Protein AF-A0A965FP87-F1 (afdb_monomer_lite)

pLDDT: mean 90.48, std 8.15, range [45.5, 97.81]

Secondary structure (DSSP, 8-state):
-PPPHHHHHHHHHHHHTTTTTTGGGTT-HHHHHHHHHHHHHHHHHHHHHTTS----S-HHHHHHHHHHHHHHHHHHHHHHHHHHTT-

Radius of gyration: 14.34 Å; chains: 1; bounding box: 30×32×40 Å

Structure (mmCIF, N/CA/C/O backbone):
data_AF-A0A965FP87-F1
#
_entry.id   AF-A0A965FP87-F1
#
loop_
_atom_site.group_PDB
_atom_site.id
_atom_site.type_symbol
_atom_site.label_atom_id
_atom_site.label_alt_id
_atom_site.label_comp_id
_atom_site.label_asym_id
_atom_site.label_entity_id
_atom_site.label_seq_id
_atom_site.pdbx_PDB_ins_code
_atom_site.Cartn_x
_atom_site.Cartn_y
_atom_site.Cartn_z
_atom_site.occupancy
_atom_site.B_iso_or_equiv
_atom_site.auth_seq_id
_atom_site.auth_comp_id
_atom_site.auth_asym_id
_atom_site.auth_atom_id
_atom_site.pdbx_PDB_model_num
ATOM 1 N N . SER A 1 1 ? 8.042 -24.834 -2.778 1.00 78.12 1 SER A N 1
ATOM 2 C CA . SER A 1 1 ? 9.006 -24.283 -1.803 1.00 78.12 1 SER A CA 1
ATOM 3 C C . SER A 1 1 ? 8.242 -23.372 -0.867 1.00 78.12 1 SER A C 1
ATOM 5 O O . SER A 1 1 ? 7.471 -22.567 -1.373 1.00 78.12 1 SER A O 1
ATOM 7 N N . PHE A 1 2 ? 8.383 -23.499 0.453 1.00 85.50 2 PHE A N 1
ATOM 8 C CA . PHE A 1 2 ? 7.807 -22.497 1.355 1.00 85.50 2 PHE A CA 1
ATOM 9 C C . PHE A 1 2 ? 8.556 -21.168 1.185 1.00 85.50 2 PHE A C 1
ATOM 11 O O . PHE A 1 2 ? 9.774 -21.200 0.973 1.00 85.50 2 PHE A O 1
ATOM 18 N N . PRO A 1 3 ? 7.866 -20.015 1.246 1.00 85.62 3 PRO A N 1
ATOM 19 C CA . PRO A 1 3 ? 8.553 -18.737 1.309 1.00 85.62 3 PRO A CA 1
ATOM 20 C C . PRO A 1 3 ? 9.445 -18.707 2.559 1.00 85.62 3 PRO A C 1
ATOM 22 O O . PRO A 1 3 ? 9.109 -19.316 3.580 1.00 85.62 3 PRO A O 1
ATOM 25 N N . PRO A 1 4 ? 10.598 -18.032 2.492 1.00 92.19 4 PRO A N 1
ATOM 26 C CA . PRO A 1 4 ? 11.519 -17.976 3.613 1.00 92.19 4 PRO A CA 1
ATOM 27 C C . PRO A 1 4 ? 10.872 -17.270 4.811 1.00 92.19 4 PRO A C 1
ATOM 29 O O . PRO A 1 4 ? 10.033 -16.381 4.653 1.00 92.19 4 PRO A O 1
ATOM 32 N N . LEU A 1 5 ? 11.285 -17.649 6.023 1.00 93.62 5 LEU A N 1
ATOM 33 C CA . LEU A 1 5 ? 10.666 -17.188 7.275 1.00 93.62 5 LEU A CA 1
ATOM 34 C C . LEU A 1 5 ? 10.610 -15.658 7.400 1.00 93.62 5 LEU A C 1
ATOM 36 O O . LEU A 1 5 ? 9.658 -15.120 7.960 1.00 93.62 5 LEU A O 1
ATOM 40 N N . TRP A 1 6 ? 11.590 -14.950 6.837 1.00 91.81 6 TRP A N 1
ATOM 41 C CA . TRP A 1 6 ? 11.629 -13.489 6.861 1.00 91.81 6 TRP A CA 1
ATOM 42 C C . TRP A 1 6 ? 10.487 -12.844 6.056 1.00 91.81 6 TRP A C 1
ATOM 44 O O . TRP A 1 6 ? 9.952 -11.828 6.488 1.00 91.81 6 TRP A O 1
ATOM 54 N N . ILE A 1 7 ? 10.045 -13.450 4.946 1.00 91.56 7 ILE A N 1
ATOM 55 C CA . ILE A 1 7 ? 8.870 -12.981 4.189 1.00 91.56 7 ILE A CA 1
ATOM 56 C C . ILE A 1 7 ? 7.601 -13.166 5.017 1.00 91.56 7 ILE A C 1
ATOM 58 O O . ILE A 1 7 ? 6.759 -12.275 5.063 1.00 91.56 7 ILE A O 1
ATOM 62 N N . LEU A 1 8 ? 7.465 -14.306 5.696 1.00 92.62 8 LEU A N 1
ATOM 63 C CA . LEU A 1 8 ? 6.311 -14.560 6.559 1.00 92.62 8 LEU A CA 1
ATOM 64 C C . LEU A 1 8 ? 6.245 -13.542 7.704 1.00 92.62 8 LEU A C 1
ATOM 66 O O . LEU A 1 8 ? 5.185 -12.978 7.957 1.00 92.62 8 LEU A O 1
ATOM 70 N N . ALA A 1 9 ? 7.382 -13.247 8.343 1.00 93.31 9 ALA A N 1
ATOM 71 C CA . ALA A 1 9 ? 7.467 -12.221 9.379 1.00 93.31 9 ALA A CA 1
ATOM 72 C C . ALA A 1 9 ? 7.112 -10.820 8.847 1.00 93.31 9 ALA A C 1
ATOM 74 O O . ALA A 1 9 ? 6.384 -10.086 9.514 1.00 93.31 9 ALA A O 1
ATOM 75 N N . LEU A 1 10 ? 7.562 -10.465 7.636 1.00 92.25 10 LEU A N 1
ATOM 76 C CA . LEU A 1 10 ? 7.187 -9.208 6.980 1.00 92.25 10 LEU A CA 1
ATOM 77 C C . LEU A 1 10 ? 5.679 -9.109 6.744 1.00 92.25 10 LEU A C 1
ATOM 79 O O . LEU A 1 10 ? 5.100 -8.061 7.010 1.00 92.25 10 LEU A O 1
ATOM 83 N N . TRP A 1 11 ? 5.029 -10.183 6.290 1.00 90.62 11 TRP A N 1
ATOM 84 C CA . TRP A 1 11 ? 3.576 -10.193 6.097 1.00 90.62 11 TRP A CA 1
ATOM 85 C C . TRP A 1 11 ? 2.806 -10.058 7.411 1.00 90.62 11 TRP A C 1
ATOM 87 O O . TRP A 1 11 ? 1.814 -9.333 7.465 1.00 90.62 11 TRP A O 1
ATOM 97 N N . LEU A 1 12 ? 3.279 -10.702 8.481 1.00 90.19 12 LEU A N 1
ATOM 98 C CA . LEU A 1 12 ? 2.692 -10.545 9.813 1.00 90.19 12 LEU A CA 1
ATOM 99 C C . LEU A 1 12 ? 2.848 -9.112 10.333 1.00 90.19 12 LEU A C 1
ATOM 101 O O . LEU A 1 12 ? 1.889 -8.549 10.850 1.00 90.19 12 LEU A O 1
ATOM 105 N N . ALA A 1 13 ? 4.018 -8.495 10.146 1.00 90.62 13 ALA A N 1
ATOM 106 C CA . ALA A 1 13 ? 4.226 -7.091 10.488 1.00 90.62 13 ALA A CA 1
ATOM 107 C C . ALA A 1 13 ? 3.353 -6.163 9.626 1.00 90.62 13 ALA A C 1
ATOM 109 O O . ALA A 1 13 ? 2.746 -5.236 10.146 1.00 90.62 13 ALA A O 1
ATOM 110 N N . PHE A 1 14 ? 3.220 -6.437 8.325 1.00 90.06 14 PHE A N 1
ATOM 111 C CA . PHE A 1 14 ? 2.331 -5.691 7.433 1.00 90.06 14 PHE A CA 1
ATOM 112 C C . PHE A 1 14 ? 0.875 -5.710 7.920 1.00 90.06 14 PHE A C 1
ATOM 114 O O . PHE A 1 14 ? 0.196 -4.686 7.879 1.00 90.06 14 PHE A O 1
ATOM 121 N N . ALA A 1 15 ? 0.403 -6.846 8.440 1.00 89.19 15 ALA A N 1
ATOM 122 C CA . ALA A 1 15 ? -0.954 -6.977 8.962 1.00 89.19 15 ALA A CA 1
ATOM 123 C C . ALA A 1 15 ? -1.238 -6.088 10.189 1.00 89.19 15 ALA A C 1
ATOM 125 O O . ALA A 1 15 ? -2.400 -5.765 10.426 1.00 89.19 15 ALA A O 1
ATOM 126 N N . THR A 1 16 ? -0.216 -5.656 10.940 1.00 88.75 16 THR A N 1
ATOM 127 C CA . THR A 1 16 ? -0.380 -4.778 12.115 1.00 88.75 16 THR A CA 1
ATOM 128 C C . THR A 1 16 ? -0.268 -3.286 11.789 1.00 88.75 16 THR A C 1
ATOM 130 O O . THR A 1 16 ? -0.619 -2.447 12.620 1.00 88.75 16 THR A O 1
ATOM 133 N N . LEU A 1 17 ? 0.166 -2.917 10.575 1.00 90.69 17 LEU A N 1
ATOM 134 C CA . LEU A 1 17 ? 0.261 -1.514 10.147 1.00 90.69 17 LEU A CA 1
ATOM 135 C C . LEU A 1 17 ? -1.056 -0.730 10.286 1.00 90.69 17 LEU A C 1
ATOM 137 O O . LEU A 1 17 ? -0.972 0.416 10.737 1.00 90.69 17 LEU A O 1
ATOM 141 N N . PRO A 1 18 ? -2.236 -1.282 9.920 1.00 88.75 18 PRO A N 1
ATOM 142 C CA . PRO A 1 18 ? -3.509 -0.572 10.041 1.00 88.75 18 PRO A CA 1
ATOM 143 C C . PRO A 1 18 ? -3.829 -0.102 11.464 1.00 88.75 18 PRO A C 1
ATOM 145 O O . PRO A 1 18 ? -4.303 1.018 11.614 1.00 88.75 18 PRO A O 1
ATOM 148 N N . ASP A 1 19 ? -3.528 -0.909 12.487 1.00 88.19 19 ASP A N 1
ATOM 149 C CA . ASP A 1 19 ? -3.769 -0.569 13.902 1.00 88.19 19 ASP A CA 1
ATOM 150 C C . ASP A 1 19 ? -2.624 0.231 14.536 1.00 88.19 19 ASP A C 1
ATOM 152 O O . ASP A 1 19 ? -2.822 0.955 15.508 1.00 88.19 19 ASP A O 1
ATOM 156 N N . GLY A 1 20 ? -1.409 0.103 14.001 1.00 87.81 20 GLY A N 1
ATOM 157 C CA . GLY A 1 20 ? -0.237 0.830 14.472 1.00 87.81 20 GLY A CA 1
ATOM 158 C C . GLY A 1 20 ? -0.051 2.159 13.743 1.00 87.81 20 GLY A C 1
ATOM 159 O O . GLY A 1 20 ? -0.765 3.140 13.963 1.00 87.81 20 GLY A O 1
ATOM 160 N N . ALA A 1 21 ? 0.949 2.191 12.859 1.00 90.25 21 ALA A N 1
ATOM 161 C CA . ALA A 1 21 ? 1.420 3.405 12.190 1.00 90.25 21 ALA A CA 1
ATOM 162 C C . ALA A 1 21 ? 0.374 4.072 11.277 1.00 90.25 21 ALA A C 1
ATOM 164 O O . ALA A 1 21 ? 0.469 5.270 11.007 1.00 90.25 21 ALA A O 1
ATOM 165 N N . LEU A 1 22 ? -0.616 3.315 10.794 1.00 92.44 22 LEU A N 1
ATOM 166 C CA . LEU A 1 22 ? -1.662 3.809 9.901 1.00 92.44 22 LEU A CA 1
ATOM 167 C C . LEU A 1 22 ? -3.029 3.944 10.589 1.00 92.44 22 LEU A C 1
ATOM 169 O O . LEU A 1 22 ? -4.014 4.208 9.904 1.00 92.44 22 LEU A O 1
ATOM 173 N N . SER A 1 23 ? -3.107 3.853 11.918 1.00 91.12 23 SER A N 1
ATOM 174 C CA . SER A 1 23 ? -4.365 4.019 12.674 1.00 91.12 23 SER A CA 1
ATOM 175 C C . SER A 1 23 ? -5.081 5.342 12.381 1.00 91.12 23 SER A C 1
ATOM 177 O O . SER A 1 23 ? -6.306 5.412 12.355 1.00 91.12 23 SER A O 1
ATOM 179 N N . TRP A 1 24 ? -4.347 6.402 12.038 1.00 92.38 24 TRP A N 1
ATOM 180 C CA . TRP A 1 24 ? -4.924 7.694 11.648 1.00 92.38 24 TRP A CA 1
ATOM 181 C C . TRP A 1 24 ? -5.712 7.665 10.318 1.00 92.38 24 TRP A C 1
ATOM 183 O O . TRP A 1 24 ? -6.504 8.576 10.052 1.00 92.38 24 TRP A O 1
ATOM 193 N N . LEU A 1 25 ? -5.509 6.643 9.474 1.00 92.62 25 LEU A N 1
ATOM 194 C CA . LEU A 1 25 ? -6.293 6.390 8.258 1.00 92.62 25 LEU A CA 1
ATOM 195 C C . LEU A 1 25 ? -7.620 5.687 8.561 1.00 92.62 25 LEU A C 1
ATOM 197 O O . LEU A 1 25 ? -8.461 5.550 7.667 1.00 92.62 25 LEU A O 1
ATOM 201 N N . GLU A 1 26 ? -7.839 5.236 9.794 1.00 90.62 26 GLU A N 1
ATOM 202 C CA . GLU A 1 26 ? -9.053 4.535 10.177 1.00 90.62 26 GLU A CA 1
ATOM 203 C C . GLU A 1 26 ? -10.302 5.408 9.944 1.00 90.62 26 GLU A C 1
ATOM 205 O O . GLU A 1 26 ? -10.361 6.585 10.294 1.00 90.62 26 GLU A O 1
ATOM 210 N N . GLY A 1 27 ? -11.322 4.836 9.292 1.00 90.06 27 GLY A N 1
ATOM 211 C CA . GLY A 1 27 ? -12.562 5.547 8.949 1.00 90.06 27 GLY A CA 1
ATOM 212 C C . GLY A 1 27 ? -12.447 6.517 7.764 1.00 90.06 27 GLY A C 1
ATOM 213 O O . GLY A 1 27 ? -13.462 7.046 7.321 1.00 90.06 27 GLY A O 1
ATOM 214 N N . ARG A 1 28 ? -11.247 6.717 7.201 1.00 94.94 28 ARG A N 1
ATOM 215 C CA . ARG A 1 28 ? -10.990 7.613 6.063 1.00 94.94 28 ARG A CA 1
ATOM 216 C C . ARG A 1 28 ? -10.786 6.819 4.770 1.00 94.94 28 ARG A C 1
ATOM 218 O O . ARG A 1 28 ? -9.698 6.820 4.199 1.00 94.94 28 ARG A O 1
ATOM 225 N N . THR A 1 29 ? -11.836 6.152 4.288 1.00 94.31 29 THR A N 1
ATOM 226 C CA . THR A 1 29 ? -11.765 5.209 3.151 1.00 94.31 29 THR A CA 1
ATOM 227 C C . THR A 1 29 ? -11.128 5.806 1.892 1.00 94.31 29 THR A C 1
ATOM 229 O O . THR A 1 29 ? -10.337 5.139 1.236 1.00 94.31 29 THR A O 1
ATOM 232 N N . ILE A 1 30 ? -11.401 7.075 1.569 1.00 96.50 30 ILE A N 1
ATOM 233 C CA . ILE A 1 30 ? -10.797 7.736 0.397 1.00 96.50 30 ILE A CA 1
ATOM 234 C C . ILE A 1 30 ? -9.272 7.829 0.540 1.00 96.50 30 ILE A C 1
ATOM 236 O O . ILE A 1 30 ? -8.544 7.531 -0.402 1.00 96.50 30 ILE A O 1
ATOM 240 N N . LEU A 1 31 ? -8.772 8.192 1.725 1.00 95.75 31 LEU A N 1
ATOM 241 C CA . LEU A 1 31 ? -7.331 8.250 1.962 1.00 95.75 31 LEU A CA 1
ATOM 242 C C . LEU A 1 31 ? -6.700 6.857 1.950 1.00 95.75 31 LEU A C 1
ATOM 244 O O . LEU A 1 31 ? -5.601 6.721 1.430 1.00 95.75 31 LEU A O 1
ATOM 248 N N . GLN A 1 32 ? -7.395 5.831 2.450 1.00 95.69 32 GLN A N 1
ATOM 249 C CA . GLN A 1 32 ? -6.941 4.435 2.363 1.00 95.69 32 GLN A CA 1
ATOM 250 C C . GLN A 1 32 ? -6.778 3.990 0.904 1.00 95.69 32 GLN A C 1
ATOM 252 O O . GLN A 1 32 ? -5.761 3.395 0.559 1.00 95.69 32 GLN A O 1
ATOM 257 N N . ILE A 1 33 ? -7.748 4.326 0.046 1.00 96.94 33 ILE A N 1
ATOM 258 C CA . ILE A 1 33 ? -7.701 4.055 -1.396 1.00 96.94 33 ILE A CA 1
ATOM 259 C C . ILE A 1 33 ? -6.499 4.758 -2.031 1.00 96.94 33 ILE A C 1
ATOM 261 O O . ILE A 1 33 ? -5.724 4.114 -2.728 1.00 96.94 33 ILE A O 1
ATOM 265 N N . ILE A 1 34 ? -6.308 6.057 -1.771 1.00 97.12 34 ILE A N 1
ATOM 266 C CA . ILE A 1 34 ? -5.197 6.833 -2.348 1.00 97.12 34 ILE A CA 1
ATOM 267 C C . ILE A 1 34 ? -3.843 6.296 -1.864 1.00 97.12 34 ILE A C 1
ATOM 269 O O . ILE A 1 34 ? -2.934 6.106 -2.672 1.00 97.12 34 ILE A O 1
ATOM 273 N N . PHE A 1 35 ? -3.707 6.001 -0.567 1.00 95.56 35 PHE A N 1
ATOM 274 C CA . PHE A 1 35 ? -2.480 5.426 -0.012 1.00 95.56 35 PHE A CA 1
ATOM 275 C C . PHE A 1 35 ? -2.168 4.055 -0.609 1.00 95.56 35 PHE A C 1
ATOM 277 O O . PHE A 1 35 ? -1.013 3.802 -0.937 1.00 95.56 35 PHE A O 1
ATOM 284 N N . GLY A 1 36 ? -3.171 3.195 -0.794 1.00 95.50 36 GLY A N 1
ATOM 285 C CA . GLY A 1 36 ? -3.001 1.915 -1.480 1.00 95.50 36 GLY A CA 1
ATOM 286 C C . GLY A 1 36 ? -2.596 2.101 -2.942 1.00 95.50 36 GLY A C 1
ATOM 287 O O . GLY A 1 36 ? -1.592 1.547 -3.385 1.00 95.50 36 GLY A O 1
ATOM 288 N N . ALA A 1 37 ? -3.324 2.951 -3.668 1.00 97.12 37 ALA A N 1
ATOM 289 C CA . ALA A 1 37 ? -3.111 3.215 -5.088 1.00 97.12 37 ALA A CA 1
ATOM 290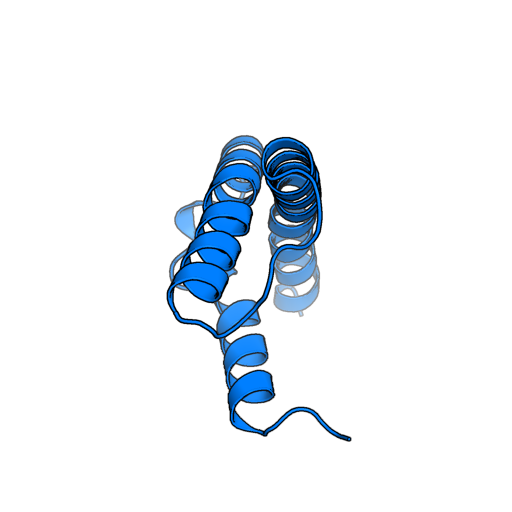 C C . ALA A 1 37 ? -1.717 3.763 -5.410 1.00 97.12 37 ALA A C 1
ATOM 292 O O . ALA A 1 37 ? -1.199 3.503 -6.490 1.00 97.12 37 ALA A O 1
ATOM 293 N N . VAL A 1 38 ? -1.116 4.525 -4.494 1.00 96.88 38 VAL A N 1
ATOM 294 C CA . VAL A 1 38 ? 0.216 5.116 -4.676 1.00 96.88 38 VAL A CA 1
ATOM 2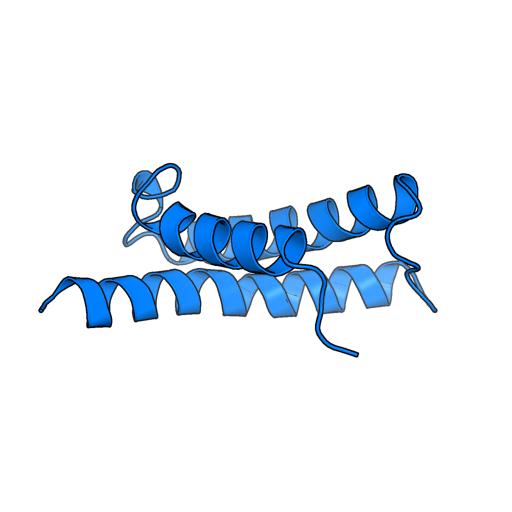95 C C . VAL A 1 38 ? 1.294 4.259 -4.012 1.00 96.88 38 VAL A C 1
ATOM 297 O O . VAL A 1 38 ? 2.290 3.910 -4.643 1.00 96.88 38 VAL A O 1
ATOM 300 N N . GLY A 1 39 ? 1.095 3.881 -2.749 1.00 94.81 39 GLY A N 1
ATOM 301 C CA . GLY A 1 39 ? 2.070 3.130 -1.960 1.00 94.81 39 GLY A CA 1
ATOM 302 C C . GLY A 1 39 ? 2.339 1.729 -2.508 1.00 94.81 39 GLY A C 1
ATOM 303 O O . GLY A 1 39 ? 3.492 1.301 -2.521 1.00 94.81 39 GLY A O 1
ATOM 304 N N . GLY A 1 40 ? 1.309 1.049 -3.022 1.00 94.00 40 GLY A N 1
ATOM 305 C CA . GLY A 1 40 ? 1.434 -0.269 -3.644 1.00 94.00 40 GLY A CA 1
ATOM 306 C C . GLY A 1 40 ? 2.393 -0.258 -4.839 1.00 94.00 40 GLY A C 1
ATOM 307 O O . GLY A 1 40 ? 3.465 -0.858 -4.753 1.00 94.00 40 GLY A O 1
ATOM 308 N N . PRO A 1 41 ? 2.081 0.459 -5.934 1.00 95.75 41 PRO A N 1
ATOM 309 C CA . PRO A 1 41 ? 2.967 0.559 -7.095 1.00 95.75 41 PRO A CA 1
ATOM 310 C C . PRO A 1 41 ? 4.379 1.037 -6.762 1.00 95.75 41 PRO A C 1
ATOM 312 O O . PRO A 1 41 ? 5.343 0.473 -7.275 1.00 95.75 41 PRO A O 1
ATOM 315 N N . LEU A 1 42 ? 4.526 2.030 -5.875 1.00 95.31 42 LEU A N 1
ATOM 316 C CA . LEU A 1 42 ? 5.847 2.522 -5.471 1.00 95.31 42 LEU A CA 1
ATOM 317 C C . LEU A 1 42 ? 6.673 1.456 -4.744 1.00 95.31 42 LEU A C 1
ATOM 319 O O . LEU A 1 42 ? 7.877 1.365 -4.976 1.00 95.31 42 LEU A O 1
ATOM 323 N N . SER A 1 43 ? 6.047 0.629 -3.903 1.00 93.25 43 SER A N 1
ATOM 324 C CA . SER A 1 43 ? 6.726 -0.481 -3.229 1.00 93.25 43 SER A CA 1
ATOM 325 C C . SER A 1 43 ? 7.223 -1.532 -4.225 1.00 93.25 43 SER A C 1
ATOM 327 O O . SER A 1 43 ? 8.368 -1.973 -4.125 1.00 93.25 43 SER A O 1
ATOM 329 N N . TYR A 1 44 ? 6.412 -1.875 -5.230 1.00 92.69 44 TYR A N 1
ATOM 330 C CA .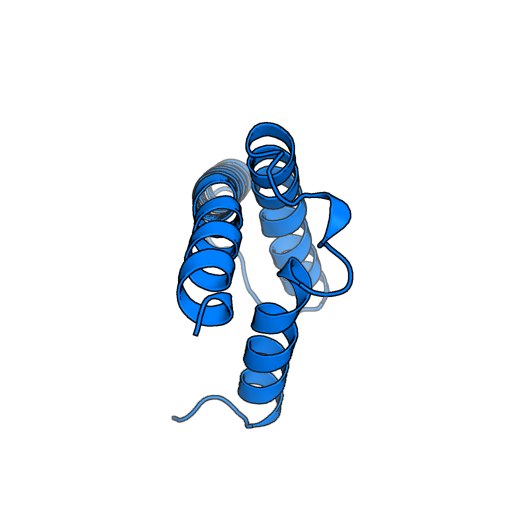 TYR A 1 44 ? 6.807 -2.817 -6.284 1.00 92.69 44 TYR A CA 1
ATOM 331 C C . TYR A 1 44 ? 7.892 -2.243 -7.198 1.00 92.69 44 TYR A C 1
ATOM 333 O O . TYR A 1 44 ? 8.830 -2.957 -7.540 1.00 92.69 44 TYR A O 1
ATOM 341 N N . LEU A 1 45 ? 7.821 -0.952 -7.531 1.00 94.19 45 LEU A N 1
ATOM 342 C CA . LEU A 1 45 ? 8.867 -0.263 -8.288 1.00 94.19 45 LEU A CA 1
ATOM 343 C C . LEU A 1 45 ? 10.193 -0.218 -7.518 1.00 94.19 45 LEU A C 1
ATOM 345 O O . LEU A 1 45 ? 11.259 -0.408 -8.098 1.00 94.19 45 LEU A O 1
ATOM 349 N N . ALA A 1 46 ? 10.148 0.021 -6.205 1.00 93.38 46 ALA A N 1
ATOM 350 C CA . ALA A 1 46 ? 11.336 -0.067 -5.363 1.00 93.38 46 ALA A CA 1
ATOM 351 C C . ALA A 1 46 ? 11.896 -1.498 -5.349 1.00 93.38 46 ALA A C 1
ATOM 353 O O . ALA A 1 46 ? 13.102 -1.675 -5.491 1.00 93.38 46 ALA A O 1
ATOM 354 N N . GLY A 1 47 ? 11.029 -2.510 -5.244 1.00 91.94 47 GLY A N 1
ATOM 355 C CA . GLY A 1 47 ? 11.412 -3.919 -5.336 1.00 91.94 47 GLY A CA 1
ATOM 356 C C . GLY A 1 47 ? 12.097 -4.261 -6.659 1.00 91.94 47 GLY A C 1
ATOM 357 O O . GLY A 1 47 ? 13.142 -4.905 -6.651 1.00 91.94 47 GLY A O 1
ATOM 358 N N . GLU A 1 48 ? 11.570 -3.768 -7.779 1.00 92.88 48 GLU A N 1
ATOM 359 C CA . GLU A 1 48 ? 12.192 -3.927 -9.095 1.00 92.88 48 GLU A CA 1
ATOM 360 C C . GLU A 1 48 ? 13.579 -3.280 -9.152 1.00 92.88 48 GLU A C 1
ATOM 362 O O . GLU A 1 48 ? 14.561 -3.926 -9.513 1.00 92.88 48 GLU A O 1
ATOM 367 N N . LYS A 1 49 ? 13.697 -2.021 -8.713 1.00 91.44 49 LYS A N 1
ATOM 368 C CA . LYS A 1 49 ? 14.978 -1.297 -8.707 1.00 91.44 49 LYS A CA 1
ATOM 369 C C . LYS A 1 49 ? 16.033 -1.915 -7.791 1.00 91.44 49 LYS A C 1
ATOM 371 O O . LYS A 1 49 ? 17.223 -1.727 -8.027 1.00 91.44 49 LYS A O 1
ATOM 376 N N . LEU A 1 50 ? 15.606 -2.622 -6.750 1.00 93.69 50 LEU A N 1
ATOM 377 C CA . LEU A 1 50 ? 16.478 -3.357 -5.835 1.00 93.69 50 LEU A CA 1
ATOM 378 C C . LEU A 1 50 ? 16.803 -4.778 -6.332 1.00 93.69 50 LEU A C 1
ATOM 380 O O . LEU A 1 50 ? 17.524 -5.499 -5.648 1.00 93.69 50 LEU A O 1
ATOM 384 N N . GLY A 1 51 ? 16.283 -5.192 -7.494 1.00 90.88 51 GLY A N 1
ATOM 385 C CA . GLY A 1 51 ? 16.479 -6.534 -8.050 1.00 90.88 51 GLY A CA 1
ATOM 386 C C . GLY A 1 51 ? 15.711 -7.636 -7.308 1.00 90.88 51 GLY A C 1
ATOM 387 O O . GLY A 1 51 ? 16.041 -8.811 -7.440 1.00 90.88 51 GLY A O 1
ATOM 388 N N . ALA A 1 52 ? 14.708 -7.271 -6.502 1.00 87.00 52 ALA A N 1
ATOM 389 C CA . ALA A 1 52 ? 13.889 -8.202 -5.723 1.00 87.00 52 ALA A CA 1
ATOM 390 C C . ALA A 1 52 ? 12.679 -8.747 -6.504 1.00 87.00 52 ALA A C 1
ATOM 392 O O . ALA A 1 52 ? 12.107 -9.767 -6.119 1.00 87.00 52 ALA A O 1
ATOM 393 N N . ALA A 1 53 ? 12.272 -8.065 -7.576 1.00 86.56 53 ALA A N 1
ATOM 394 C CA . ALA A 1 53 ? 11.186 -8.467 -8.463 1.00 86.56 53 ALA A CA 1
ATOM 395 C C . ALA A 1 53 ? 11.471 -7.990 -9.892 1.00 86.56 53 ALA A C 1
ATOM 397 O O . ALA A 1 53 ? 12.258 -7.073 -10.094 1.00 86.56 53 ALA A O 1
ATOM 398 N N . GLU A 1 54 ? 10.799 -8.571 -10.878 1.00 87.44 54 GLU A N 1
ATOM 399 C CA . GLU A 1 54 ? 10.825 -8.077 -12.253 1.00 87.44 54 GLU A CA 1
ATOM 400 C C . GLU A 1 54 ? 9.399 -7.733 -12.677 1.00 87.44 54 GLU A C 1
ATOM 402 O O . GLU A 1 54 ? 8.490 -8.558 -12.549 1.00 87.44 54 GLU A O 1
ATOM 407 N N . LEU A 1 55 ? 9.186 -6.508 -13.164 1.00 86.56 55 LEU A N 1
ATOM 408 C CA . LEU A 1 55 ? 7.911 -6.117 -13.750 1.00 86.56 55 LEU A CA 1
ATOM 409 C C . LEU A 1 55 ? 7.952 -6.442 -15.243 1.00 86.56 55 LEU A C 1
ATOM 411 O O . LEU A 1 55 ? 8.571 -5.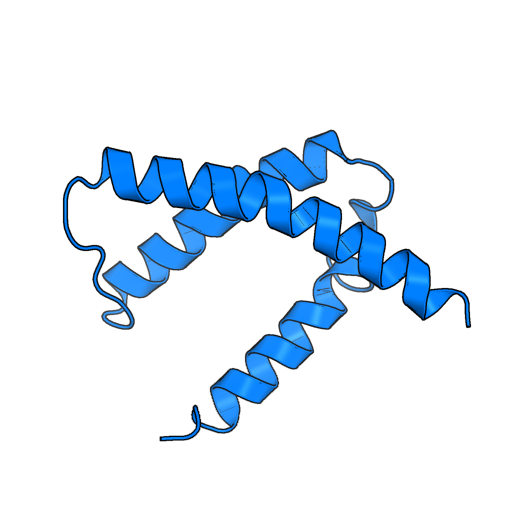745 -16.043 1.00 86.56 55 LEU A O 1
ATOM 415 N N . HIS A 1 56 ? 7.293 -7.530 -15.634 1.00 82.31 56 HIS A N 1
ATOM 416 C CA . HIS A 1 56 ? 7.218 -7.926 -17.039 1.00 82.31 56 HIS A CA 1
ATOM 417 C C . HIS A 1 56 ? 6.110 -7.163 -17.781 1.00 82.31 56 HIS A C 1
ATOM 419 O O . HIS A 1 56 ? 5.002 -6.984 -17.274 1.00 82.31 56 HIS A O 1
ATOM 425 N N . GLY A 1 57 ? 6.389 -6.760 -19.024 1.00 84.44 57 GLY A N 1
ATOM 426 C CA . GLY A 1 57 ? 5.417 -6.123 -19.918 1.00 84.44 57 GLY A CA 1
ATOM 427 C C . GLY A 1 57 ? 5.444 -4.591 -19.898 1.00 84.44 57 GLY A C 1
ATOM 428 O O . GLY A 1 57 ? 6.474 -3.967 -19.663 1.00 84.44 57 GLY A O 1
ATOM 429 N N . SER A 1 58 ? 4.307 -3.965 -20.222 1.00 91.88 58 SER A N 1
ATOM 430 C CA . SER A 1 58 ? 4.200 -2.502 -20.263 1.00 91.88 58 SER A CA 1
ATOM 431 C C . SER A 1 58 ? 4.198 -1.919 -18.851 1.00 91.88 58 SER A C 1
ATOM 433 O O . SER A 1 58 ? 3.299 -2.208 -18.060 1.00 91.88 58 SER A O 1
ATOM 435 N N . PHE A 1 59 ? 5.158 -1.037 -18.565 1.00 90.75 59 PHE A N 1
ATOM 436 C CA . PHE A 1 59 ? 5.277 -0.343 -17.281 1.00 90.75 59 PHE A CA 1
ATOM 437 C C . PHE A 1 59 ? 3.965 0.333 -16.856 1.00 90.75 59 PHE A C 1
ATOM 439 O O . PHE A 1 59 ? 3.509 0.166 -15.727 1.00 90.75 59 PHE A O 1
ATOM 446 N N . ALA A 1 60 ? 3.310 1.044 -17.780 1.00 92.75 60 ALA A N 1
ATOM 447 C CA . ALA A 1 60 ? 2.049 1.728 -17.502 1.00 92.75 60 ALA A CA 1
ATOM 448 C C . ALA A 1 60 ? 0.932 0.747 -17.115 1.00 92.75 60 ALA A C 1
ATOM 450 O O . ALA A 1 60 ? 0.155 1.025 -16.204 1.00 92.75 60 ALA A O 1
ATOM 451 N N . TYR A 1 61 ? 0.879 -0.415 -17.772 1.00 94.19 61 TYR A N 1
ATOM 452 C CA . TYR A 1 61 ? -0.087 -1.461 -17.448 1.00 94.19 61 TYR A CA 1
ATOM 453 C C . TYR A 1 61 ? 0.182 -2.058 -16.062 1.00 94.19 61 TYR A C 1
ATOM 455 O O . TYR A 1 61 ? -0.735 -2.137 -15.247 1.00 94.19 61 TYR A O 1
ATOM 463 N N . ALA A 1 62 ? 1.437 -2.401 -15.758 1.00 93.62 62 ALA A N 1
ATOM 464 C CA . ALA A 1 62 ? 1.818 -2.940 -14.455 1.00 93.62 62 ALA A CA 1
ATOM 465 C C . ALA A 1 62 ? 1.492 -1.959 -13.317 1.00 93.62 62 ALA A C 1
ATOM 467 O O . ALA A 1 62 ? 0.869 -2.341 -12.326 1.00 93.62 62 ALA A O 1
ATOM 468 N N . MET A 1 63 ? 1.836 -0.677 -13.484 1.00 95.00 63 MET A N 1
ATOM 469 C CA . MET A 1 63 ? 1.521 0.367 -12.5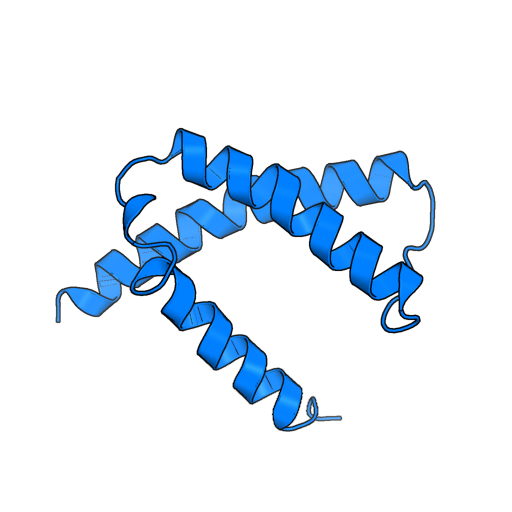06 1.00 95.00 63 MET A CA 1
ATOM 470 C C . MET A 1 63 ? 0.013 0.555 -12.329 1.00 95.00 63 MET A C 1
ATOM 472 O O . MET A 1 63 ? -0.446 0.674 -11.197 1.00 95.00 63 MET A O 1
ATOM 476 N N . ALA A 1 64 ? -0.771 0.537 -13.412 1.00 95.75 64 ALA A N 1
ATOM 477 C CA . ALA A 1 64 ? -2.225 0.673 -13.337 1.00 95.75 64 ALA A CA 1
ATOM 478 C C . ALA A 1 64 ? -2.883 -0.508 -12.605 1.00 95.75 64 ALA A C 1
ATOM 480 O O . ALA A 1 64 ? -3.741 -0.300 -11.746 1.00 95.75 64 ALA A O 1
ATOM 481 N N . VAL A 1 65 ? -2.457 -1.740 -12.902 1.00 95.56 65 VAL A N 1
ATOM 482 C CA . VAL A 1 65 ? -2.966 -2.947 -12.237 1.00 95.56 65 VAL A CA 1
ATOM 483 C C . VAL A 1 65 ? -2.607 -2.939 -10.755 1.00 95.56 65 VAL A C 1
ATOM 485 O O . VAL A 1 65 ? -3.478 -3.174 -9.920 1.00 95.56 65 VAL A O 1
ATOM 488 N N . LEU A 1 66 ? -1.356 -2.620 -10.411 1.00 95.44 66 LEU A N 1
ATOM 489 C CA . LEU A 1 66 ? -0.922 -2.519 -9.018 1.00 95.44 66 LEU A CA 1
ATOM 490 C C . LEU A 1 66 ? -1.668 -1.406 -8.278 1.00 95.44 66 LEU A C 1
ATOM 492 O O . LEU A 1 66 ? -2.100 -1.620 -7.147 1.00 95.44 66 LEU A O 1
ATOM 496 N N . ALA A 1 67 ? -1.870 -0.249 -8.913 1.00 97.00 67 ALA A N 1
ATOM 497 C CA . ALA A 1 67 ? -2.593 0.863 -8.310 1.00 97.00 67 ALA A CA 1
ATOM 498 C C . ALA A 1 67 ? -4.027 0.446 -7.991 1.00 97.00 67 ALA A C 1
ATOM 500 O O . ALA A 1 67 ? -4.489 0.638 -6.873 1.00 97.00 67 ALA A O 1
ATOM 501 N N . PHE A 1 68 ? -4.714 -0.192 -8.940 1.00 97.81 68 PHE A N 1
ATOM 502 C CA . PHE A 1 68 ? -6.075 -0.670 -8.735 1.00 97.81 68 PHE A CA 1
ATOM 503 C C . PHE A 1 68 ? -6.155 -1.778 -7.674 1.00 97.81 68 PHE A C 1
ATOM 505 O O . PHE A 1 68 ? -6.999 -1.721 -6.780 1.00 97.81 68 PHE A O 1
ATOM 512 N N . ALA A 1 69 ? -5.258 -2.764 -7.731 1.00 97.06 69 ALA A N 1
ATOM 513 C CA . ALA A 1 69 ? -5.235 -3.873 -6.783 1.00 97.06 69 ALA A CA 1
ATOM 514 C C . ALA A 1 69 ? -5.044 -3.376 -5.344 1.00 97.06 69 ALA A C 1
ATOM 516 O O . ALA A 1 69 ? -5.802 -3.755 -4.450 1.00 97.06 69 ALA A O 1
ATOM 517 N N . TRP A 1 70 ? -4.083 -2.476 -5.122 1.00 96.88 70 TRP A N 1
ATOM 518 C CA . TRP A 1 70 ? -3.802 -1.939 -3.793 1.00 96.88 70 TRP A CA 1
ATOM 519 C C . TRP A 1 70 ? -4.811 -0.883 -3.338 1.00 96.88 70 TRP A C 1
ATOM 521 O O . TRP A 1 70 ? -5.140 -0.843 -2.155 1.00 96.88 70 TRP A O 1
ATOM 531 N N . ALA A 1 71 ? -5.393 -0.106 -4.257 1.00 97.38 71 ALA A N 1
ATOM 532 C CA . ALA A 1 71 ? -6.521 0.782 -3.971 1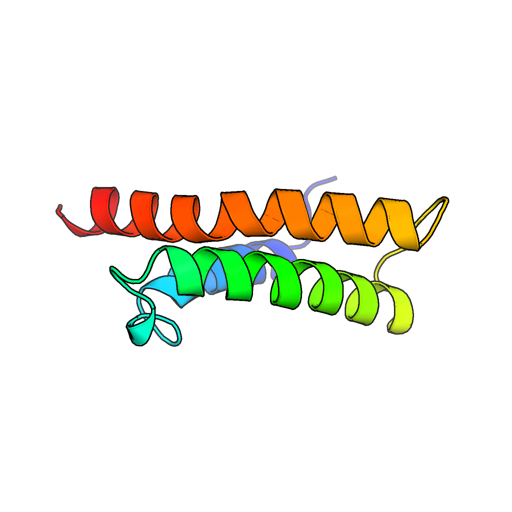.00 97.38 71 ALA A CA 1
ATOM 533 C C . ALA A 1 71 ? -7.702 0.042 -3.324 1.00 97.38 71 ALA A C 1
ATOM 535 O O . ALA A 1 71 ? -8.384 0.600 -2.468 1.00 97.38 71 ALA A O 1
ATOM 536 N N . VAL A 1 72 ? -7.934 -1.212 -3.724 1.00 97.00 72 VAL A N 1
ATOM 537 C CA . VAL A 1 72 ? -8.992 -2.069 -3.173 1.00 97.00 72 VAL A CA 1
ATOM 538 C C . VAL A 1 72 ? -8.500 -2.855 -1.956 1.00 97.00 72 VAL A C 1
ATOM 540 O O . VAL A 1 72 ? -9.208 -2.939 -0.954 1.00 97.00 72 VAL A O 1
ATOM 543 N N . ALA A 1 73 ? -7.287 -3.409 -2.002 1.00 94.94 73 ALA A N 1
ATOM 544 C CA . ALA A 1 73 ? -6.758 -4.231 -0.916 1.00 94.94 73 ALA A CA 1
ATOM 545 C C . ALA A 1 73 ? -6.601 -3.443 0.393 1.00 94.94 73 ALA A C 1
ATOM 547 O O . ALA A 1 73 ? -6.996 -3.931 1.450 1.00 94.94 73 ALA A O 1
ATOM 548 N N . THR A 1 74 ? -6.090 -2.208 0.339 1.00 94.69 74 THR A N 1
ATOM 549 C CA . THR A 1 74 ? -5.855 -1.391 1.538 1.00 94.69 74 THR A CA 1
ATOM 550 C C . THR A 1 74 ? -7.126 -1.147 2.367 1.00 94.69 74 THR A C 1
ATOM 552 O O . THR A 1 74 ? -7.115 -1.496 3.550 1.00 94.69 74 THR A O 1
ATOM 555 N N . PRO A 1 75 ? -8.245 -0.622 1.827 1.00 94.25 75 PRO A N 1
ATOM 556 C CA . PRO A 1 75 ? -9.467 -0.451 2.616 1.00 94.25 75 PRO A CA 1
ATOM 557 C C . PRO A 1 75 ? -10.068 -1.782 3.093 1.00 94.25 75 PRO A C 1
ATOM 559 O O . PRO A 1 75 ? -10.645 -1.833 4.182 1.00 94.25 75 PRO A O 1
ATOM 562 N N . LEU A 1 76 ? -9.900 -2.877 2.337 1.00 93.06 76 LEU A N 1
ATOM 563 C CA . LEU A 1 76 ? -10.310 -4.209 2.791 1.00 93.06 76 LEU A CA 1
ATOM 564 C C . LEU A 1 76 ? -9.502 -4.665 4.013 1.00 93.06 76 LEU A C 1
ATOM 566 O O . LEU A 1 76 ? -10.099 -5.152 4.970 1.00 93.06 76 LEU A O 1
ATOM 570 N N . CYS A 1 77 ? -8.183 -4.447 4.042 1.00 91.12 77 CYS A N 1
ATOM 571 C CA . CYS A 1 77 ? -7.348 -4.748 5.210 1.00 91.12 77 CYS A CA 1
ATOM 572 C C . CYS A 1 77 ? -7.834 -4.003 6.460 1.00 91.12 77 CYS A C 1
ATOM 574 O O . CYS A 1 77 ? -8.071 -4.632 7.489 1.00 91.12 77 CYS A O 1
ATOM 576 N N . PHE A 1 78 ? -8.081 -2.692 6.360 1.00 92.62 78 PHE A N 1
ATOM 577 C CA . PHE A 1 78 ? -8.657 -1.913 7.466 1.00 92.62 78 PHE A CA 1
ATOM 578 C C . PHE A 1 78 ? -10.025 -2.445 7.905 1.00 92.62 78 PHE A C 1
ATOM 580 O O . PHE A 1 78 ? -10.364 -2.422 9.091 1.00 92.62 78 PHE A O 1
ATOM 587 N N . ARG A 1 79 ? -10.838 -2.932 6.960 1.00 90.44 79 ARG A N 1
ATOM 588 C CA . ARG A 1 79 ? -12.141 -3.515 7.277 1.00 90.44 79 ARG A CA 1
ATOM 589 C C . ARG A 1 79 ? -12.010 -4.834 8.033 1.00 90.44 79 ARG A C 1
ATOM 591 O O . ARG A 1 79 ? -12.738 -5.015 9.005 1.00 90.44 79 ARG A O 1
ATOM 598 N N . PHE A 1 80 ? -11.109 -5.720 7.614 1.00 88.06 80 PHE A N 1
ATOM 599 C CA . PHE A 1 80 ? -10.864 -6.992 8.294 1.00 88.06 80 PHE A CA 1
ATOM 600 C C . PHE A 1 80 ? -10.328 -6.781 9.703 1.00 88.06 80 PHE A C 1
ATOM 602 O O . PHE A 1 80 ? -10.859 -7.362 10.643 1.00 88.06 80 PHE A O 1
ATOM 609 N N . VAL A 1 81 ? -9.358 -5.886 9.865 1.00 85.75 81 VAL A N 1
ATOM 610 C CA . VAL A 1 81 ? -8.804 -5.539 11.175 1.00 85.75 81 VAL A CA 1
ATOM 611 C C . VAL A 1 81 ? -9.906 -5.104 12.149 1.00 85.75 81 VAL A C 1
ATOM 613 O O . VAL A 1 81 ? -10.039 -5.685 13.221 1.00 85.75 81 VAL A O 1
ATOM 616 N N . LYS A 1 82 ? -10.813 -4.209 11.734 1.00 80.94 82 LYS A N 1
ATOM 617 C CA . LYS A 1 82 ? -11.976 -3.812 12.554 1.00 80.94 82 LYS A CA 1
ATOM 618 C C . LYS A 1 82 ? -12.933 -4.956 12.903 1.00 80.94 82 LYS A C 1
ATOM 620 O O . LYS A 1 82 ? -13.652 -4.847 13.894 1.00 80.94 82 LYS A O 1
ATOM 625 N N . ILE A 1 83 ? -13.039 -5.981 12.056 1.00 82.00 83 ILE A N 1
ATOM 626 C CA . ILE A 1 83 ? -13.906 -7.139 12.309 1.00 82.00 83 ILE A CA 1
ATOM 627 C C . ILE A 1 83 ? -13.284 -8.022 13.393 1.00 82.00 83 ILE A C 1
ATOM 629 O O . ILE A 1 83 ? -13.990 -8.426 14.309 1.00 82.00 83 ILE A O 1
ATOM 633 N N . PHE A 1 84 ? -11.977 -8.278 13.319 1.00 74.69 84 PHE A N 1
ATOM 634 C CA . PHE A 1 84 ? -11.286 -9.179 14.245 1.00 74.69 84 PHE A CA 1
ATOM 635 C C . PHE A 1 84 ? -10.875 -8.512 15.565 1.00 74.69 84 PHE A C 1
ATOM 637 O O . PHE A 1 84 ? -10.919 -9.165 16.603 1.00 74.69 84 PHE A O 1
ATOM 644 N N . ALA A 1 85 ? -10.562 -7.212 15.561 1.00 66.62 85 ALA A N 1
ATOM 645 C CA . ALA A 1 85 ? -10.209 -6.451 16.764 1.00 66.62 85 ALA A CA 1
ATOM 646 C C . ALA A 1 85 ? -11.402 -6.173 17.705 1.00 66.62 85 ALA A C 1
ATOM 648 O O . ALA A 1 85 ? -11.219 -5.643 18.795 1.00 66.62 85 ALA A O 1
ATOM 649 N N . LYS A 1 86 ? -12.635 -6.501 17.291 1.00 53.41 86 LYS A N 1
ATOM 650 C CA . LYS A 1 86 ? -13.856 -6.371 18.109 1.00 53.41 86 LYS A CA 1
ATOM 651 C C . LYS A 1 86 ? -14.198 -7.620 18.939 1.00 53.41 86 LYS A C 1
ATOM 653 O O . LYS A 1 86 ? -15.311 -7.695 19.460 1.00 53.41 86 LYS A O 1
ATOM 658 N N . THR A 1 87 ? -13.272 -8.566 19.056 1.00 45.50 87 THR A N 1
ATOM 659 C CA . THR A 1 87 ? -13.388 -9.755 19.920 1.00 45.50 87 THR A CA 1
ATOM 660 C C . THR A 1 87 ? -12.499 -9.579 21.137 1.00 45.50 87 THR A C 1
ATOM 662 O O . THR A 1 87 ? -12.966 -9.908 22.247 1.00 45.50 87 THR A O 1
#

Foldseek 3Di:
DDDDPVVVVVVVVVLCCCVPVVVVCQPVLVVQLVCQLPVQLVVVVVCCVVVNDPDPDDNVVSSRVSSNVRSVVRVVSSVVCVVVVVD

Sequence (87 aa):
SFPPLWILALWLAFATLPDGALSWLEGRTILQIIFGAVGGPLSYLAGEKLGAAELHGSFAYAMAVLAFAWAVATPLCFRFVKIFAKT